Protein AF-A0A3M1AZ81-F1 (afdb_monomer_lite)

Sequence (97 aa):
APGHEILTTEQGGGTFSSFQRTSAAAAFAAGCVALVLQVVRDNELDLSPAQIRTLLKETATYSFSQGQKCQSNLFGCGMINPVGAVEKLLLTGDNPA

Radius of gyration: 15.78 Å; chains: 1; bounding box: 36×31×44 Å

Structure (mmCIF, N/CA/C/O backbone):
data_AF-A0A3M1AZ81-F1
#
_entry.id   AF-A0A3M1AZ81-F1
#
loop_
_atom_site.group_PDB
_atom_site.id
_atom_site.type_symbol
_atom_site.label_atom_id
_atom_site.label_alt_id
_atom_site.label_comp_id
_atom_site.label_asym_id
_atom_site.label_entity_id
_atom_site.label_seq_i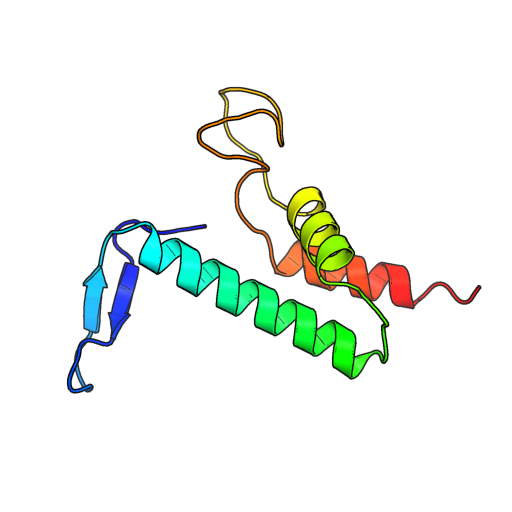d
_atom_site.pdbx_PDB_ins_code
_atom_site.Cartn_x
_atom_site.Cartn_y
_atom_site.Cartn_z
_atom_site.occupancy
_atom_site.B_iso_or_equiv
_atom_site.auth_seq_id
_atom_site.auth_comp_id
_atom_site.auth_asym_id
_atom_site.auth_atom_id
_atom_site.pdbx_PDB_model_num
ATOM 1 N N . ALA A 1 1 ? 5.625 4.438 -1.477 1.00 94.56 1 ALA A N 1
ATOM 2 C CA . ALA A 1 1 ? 5.766 3.066 -2.011 1.00 94.56 1 ALA A CA 1
ATOM 3 C C . ALA A 1 1 ? 7.027 3.004 -2.869 1.00 94.56 1 ALA A C 1
ATOM 5 O O . ALA A 1 1 ? 7.430 4.062 -3.350 1.00 94.56 1 ALA A O 1
ATOM 6 N N . PRO A 1 2 ? 7.659 1.833 -3.039 1.00 94.38 2 PRO A N 1
ATOM 7 C CA . PRO A 1 2 ? 8.860 1.693 -3.863 1.00 94.38 2 PRO A CA 1
ATOM 8 C C . PRO A 1 2 ? 8.583 2.034 -5.333 1.00 94.38 2 PRO A C 1
ATOM 10 O O . PRO A 1 2 ? 7.578 1.601 -5.886 1.00 94.38 2 PRO A O 1
ATOM 13 N N . GLY A 1 3 ? 9.466 2.810 -5.959 1.00 95.44 3 GLY A N 1
ATOM 14 C CA . GLY A 1 3 ? 9.376 3.162 -7.382 1.00 95.44 3 GLY A CA 1
ATOM 15 C C . GLY A 1 3 ? 10.733 3.337 -8.062 1.00 95.44 3 GLY A C 1
ATOM 16 O O . GLY A 1 3 ? 10.808 3.938 -9.130 1.00 95.44 3 GLY A O 1
ATOM 17 N N . HIS A 1 4 ? 11.794 2.864 -7.411 1.00 96.69 4 HIS A N 1
ATOM 18 C CA . HIS A 1 4 ? 13.172 2.887 -7.887 1.00 96.69 4 HIS A CA 1
ATOM 19 C C . HIS A 1 4 ? 13.624 1.451 -8.111 1.00 96.69 4 HIS A C 1
ATOM 21 O O . HIS A 1 4 ? 13.380 0.622 -7.239 1.00 96.69 4 HIS A O 1
ATOM 27 N N . GLU A 1 5 ? 14.219 1.189 -9.276 1.00 95.75 5 GLU A N 1
ATOM 28 C CA . GLU A 1 5 ? 14.746 -0.125 -9.665 1.00 95.75 5 GLU A CA 1
ATOM 29 C C . GLU A 1 5 ? 13.770 -1.287 -9.422 1.00 95.75 5 GLU A C 1
ATOM 31 O O . GLU A 1 5 ? 14.115 -2.338 -8.887 1.00 95.75 5 GLU A O 1
ATOM 36 N N . ILE A 1 6 ? 12.506 -1.088 -9.805 1.00 96.31 6 ILE A N 1
ATOM 37 C CA . ILE A 1 6 ? 11.478 -2.117 -9.678 1.00 96.31 6 ILE A CA 1
ATOM 38 C C . ILE A 1 6 ? 11.642 -3.106 -10.827 1.00 96.31 6 ILE A C 1
ATOM 40 O O . ILE A 1 6 ? 11.428 -2.745 -11.983 1.00 96.31 6 ILE A O 1
ATOM 44 N N . LEU A 1 7 ? 11.985 -4.354 -10.512 1.00 95.31 7 LEU A N 1
ATOM 45 C CA . LEU A 1 7 ? 11.954 -5.444 -11.482 1.00 95.31 7 LEU A CA 1
ATOM 46 C C . LEU A 1 7 ? 10.495 -5.763 -11.829 1.00 95.31 7 LEU A C 1
ATOM 48 O O . LEU A 1 7 ? 9.720 -6.169 -10.963 1.00 95.31 7 LEU A O 1
ATOM 52 N N . THR A 1 8 ? 10.110 -5.557 -13.085 1.00 94.25 8 THR A N 1
ATOM 53 C CA . THR A 1 8 ? 8.729 -5.732 -13.552 1.00 94.25 8 THR A CA 1
ATOM 54 C C . THR A 1 8 ? 8.692 -6.333 -14.954 1.00 94.25 8 THR A C 1
ATOM 56 O O . THR A 1 8 ? 9.706 -6.384 -15.645 1.00 94.25 8 THR A O 1
ATOM 59 N N . THR A 1 9 ? 7.528 -6.829 -15.365 1.00 94.50 9 THR A N 1
ATOM 60 C CA . THR A 1 9 ? 7.309 -7.438 -16.684 1.00 94.50 9 THR A CA 1
ATOM 61 C C . THR A 1 9 ? 7.403 -6.408 -17.805 1.00 94.50 9 THR A C 1
ATOM 63 O O . THR A 1 9 ? 6.838 -5.317 -17.686 1.00 94.50 9 THR A O 1
ATOM 66 N N . GLU A 1 10 ? 8.024 -6.781 -18.920 1.00 92.31 10 GLU A N 1
ATOM 67 C CA . GLU A 1 10 ? 8.052 -5.954 -20.129 1.00 92.31 10 GLU A CA 1
ATOM 68 C C . GLU A 1 10 ? 6.847 -6.182 -21.047 1.00 92.31 10 GLU A C 1
ATOM 70 O O . GLU A 1 10 ? 6.114 -7.173 -20.960 1.00 92.31 10 GLU A O 1
ATOM 75 N N . GLN A 1 11 ? 6.655 -5.240 -21.972 1.00 86.12 11 GLN A N 1
ATOM 76 C CA . GLN A 1 11 ? 5.697 -5.387 -23.058 1.00 86.12 11 GLN A CA 1
ATOM 77 C C . GLN A 1 11 ? 6.062 -6.603 -23.923 1.00 86.12 11 GLN A C 1
ATOM 79 O O . GLN A 1 11 ? 7.210 -6.764 -24.318 1.00 86.12 11 GLN A O 1
ATOM 84 N N . GLY A 1 12 ? 5.074 -7.442 -24.240 1.00 84.50 12 GLY A N 1
ATOM 85 C CA . GLY A 1 12 ? 5.278 -8.679 -25.007 1.00 84.50 12 GLY A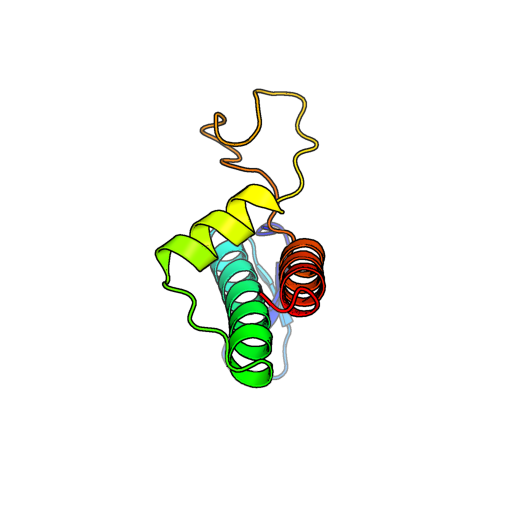 CA 1
ATOM 86 C C . GLY A 1 12 ? 5.436 -9.936 -24.145 1.00 84.50 12 GLY A C 1
ATOM 87 O O . GLY A 1 12 ? 5.267 -11.035 -24.665 1.00 84.50 12 GLY A O 1
ATOM 88 N N . GLY A 1 13 ? 5.638 -9.786 -22.830 1.00 85.44 13 GLY A N 1
ATOM 89 C CA . GLY A 1 13 ? 5.753 -10.905 -21.892 1.00 85.44 13 GLY A CA 1
ATOM 90 C C . GLY A 1 13 ? 7.063 -11.689 -22.027 1.00 85.44 13 GLY A C 1
ATOM 91 O O . GLY A 1 13 ? 7.867 -11.463 -22.925 1.00 85.44 13 GLY A O 1
AT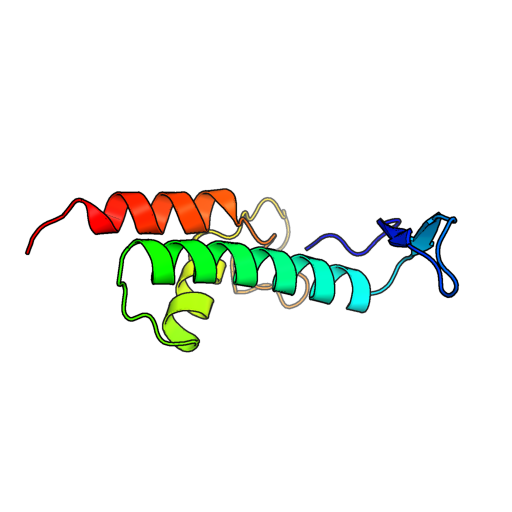OM 92 N N . GLY A 1 14 ? 7.305 -12.613 -21.095 1.00 87.25 14 GLY A N 1
ATOM 93 C CA . GLY A 1 14 ? 8.473 -13.505 -21.124 1.00 87.25 14 GLY A CA 1
ATOM 94 C C . GLY A 1 14 ? 9.800 -12.887 -20.661 1.00 87.25 14 GLY A C 1
ATOM 95 O O . GLY A 1 14 ? 10.729 -13.637 -20.369 1.00 87.25 14 GLY A O 1
ATOM 96 N N . THR A 1 15 ? 9.886 -11.562 -20.524 1.00 92.38 15 THR A N 1
ATOM 97 C CA . THR A 1 15 ? 11.055 -10.856 -19.978 1.00 92.38 15 THR A CA 1
ATOM 98 C C . THR A 1 15 ? 10.679 -9.913 -18.837 1.00 92.38 15 THR A C 1
ATOM 100 O O . THR A 1 15 ? 9.529 -9.484 -18.680 1.00 92.38 15 THR A O 1
ATOM 103 N N . PHE A 1 16 ? 11.683 -9.605 -18.017 1.00 94.69 16 PHE A N 1
ATOM 104 C CA . PHE A 1 16 ? 11.605 -8.646 -16.926 1.00 94.69 16 PHE A CA 1
ATOM 105 C C . PHE A 1 16 ? 12.727 -7.628 -17.078 1.00 94.69 16 PHE A C 1
ATOM 107 O O . PHE A 1 16 ? 13.845 -7.991 -17.446 1.00 94.69 16 PHE A O 1
ATOM 114 N N . SER A 1 17 ? 12.453 -6.377 -16.731 1.00 93.88 17 SER A N 1
ATOM 115 C CA . SER A 1 17 ? 13.475 -5.338 -16.667 1.00 93.88 17 SER A CA 1
ATOM 116 C C . SER A 1 17 ? 13.260 -4.398 -15.491 1.00 93.88 17 SER A C 1
ATOM 118 O O . SER A 1 17 ? 12.219 -4.399 -14.828 1.00 93.88 17 SER A O 1
ATOM 120 N N . SER A 1 18 ? 14.313 -3.643 -15.184 1.00 95.00 18 SER A N 1
ATOM 121 C CA . SER A 1 18 ? 14.297 -2.645 -14.123 1.00 95.00 18 SER A CA 1
ATOM 122 C C . SER A 1 18 ? 13.592 -1.381 -14.607 1.00 95.00 18 SER A C 1
ATOM 124 O O . SER A 1 18 ? 13.945 -0.812 -15.640 1.00 95.00 18 SER A O 1
ATOM 126 N N . PHE A 1 19 ? 12.605 -0.924 -13.842 1.00 92.56 19 PHE A N 1
ATOM 127 C CA . PHE A 1 19 ? 11.837 0.278 -14.125 1.00 92.56 19 PHE A CA 1
ATOM 128 C C . PHE A 1 19 ? 11.852 1.232 -12.926 1.00 92.56 19 PHE A C 1
ATOM 130 O O . PHE A 1 19 ? 11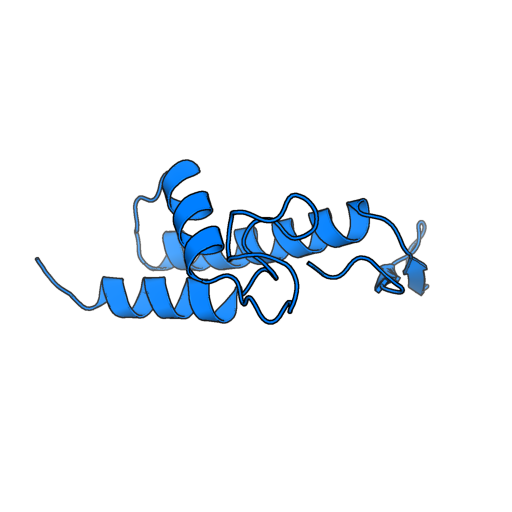.613 0.843 -11.782 1.00 92.56 19 PHE A O 1
ATOM 137 N N . GLN A 1 20 ? 12.089 2.517 -13.190 1.00 95.75 20 GLN A N 1
ATOM 138 C CA . GLN A 1 20 ? 12.110 3.565 -12.170 1.00 95.75 20 GLN A CA 1
ATOM 139 C C . GLN A 1 20 ? 11.219 4.726 -12.588 1.00 95.75 20 GLN A C 1
ATOM 141 O O . GLN A 1 20 ? 11.657 5.571 -13.362 1.00 95.75 20 GLN A O 1
ATOM 146 N N . ARG A 1 21 ? 10.012 4.820 -12.025 1.00 93.44 21 ARG A N 1
ATOM 147 C CA . ARG A 1 21 ? 9.165 6.027 -12.039 1.00 93.44 21 ARG A CA 1
ATOM 148 C C . ARG A 1 21 ? 8.139 5.949 -10.910 1.00 93.44 21 ARG A C 1
ATOM 150 O O . ARG A 1 21 ? 7.830 4.878 -10.389 1.00 93.44 21 ARG A O 1
ATOM 157 N N . THR A 1 22 ? 7.511 7.081 -10.606 1.00 95.12 22 THR A N 1
ATOM 158 C CA . THR A 1 22 ? 6.366 7.149 -9.682 1.00 95.12 22 THR A CA 1
ATOM 159 C C . THR A 1 22 ? 5.177 6.295 -10.131 1.00 95.12 22 THR A C 1
ATOM 161 O O . THR A 1 22 ? 4.398 5.866 -9.287 1.00 95.12 22 THR A O 1
ATOM 164 N N . SER A 1 23 ? 5.052 5.971 -11.424 1.00 95.69 23 SER A N 1
ATOM 165 C CA . SER A 1 23 ? 4.030 5.039 -11.918 1.00 95.69 23 SER A CA 1
ATOM 166 C C . SER A 1 23 ? 4.220 3.611 -11.393 1.00 95.69 23 SER A C 1
ATOM 168 O O . SER A 1 23 ? 3.229 2.937 -11.129 1.00 95.69 23 SER A O 1
ATOM 170 N N . ALA A 1 24 ? 5.461 3.172 -11.154 1.00 95.88 24 ALA A N 1
ATOM 171 C CA . ALA A 1 24 ? 5.735 1.884 -10.511 1.00 95.88 24 ALA A CA 1
ATOM 172 C C . ALA A 1 24 ? 5.253 1.893 -9.050 1.00 95.88 24 ALA A C 1
ATOM 174 O O . ALA A 1 24 ? 4.562 0.981 -8.600 1.00 95.88 24 ALA A O 1
ATOM 175 N N . ALA A 1 25 ? 5.534 2.989 -8.336 1.00 96.81 25 ALA A N 1
ATOM 176 C CA . ALA A 1 25 ? 5.060 3.195 -6.969 1.00 96.81 25 ALA A CA 1
ATOM 177 C C . ALA A 1 25 ? 3.527 3.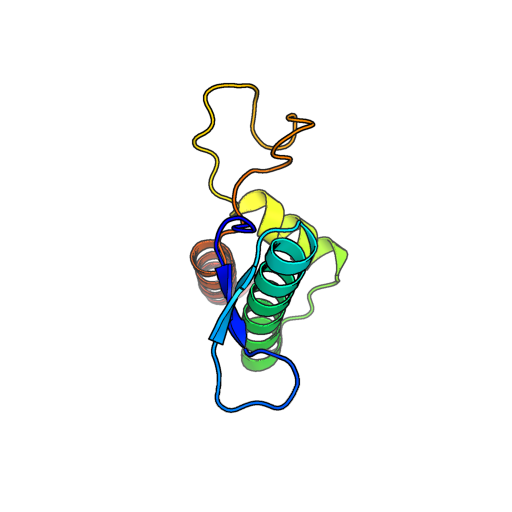269 -6.880 1.00 96.81 25 ALA A C 1
ATOM 179 O O . ALA A 1 25 ? 2.945 2.771 -5.914 1.00 96.81 25 ALA A O 1
ATOM 180 N N . ALA A 1 26 ? 2.868 3.860 -7.880 1.00 97.44 26 ALA A N 1
ATOM 181 C CA . ALA A 1 26 ? 1.412 3.899 -7.968 1.00 97.44 26 ALA A CA 1
ATOM 182 C C . ALA A 1 26 ? 0.815 2.497 -8.164 1.00 97.44 26 ALA A C 1
ATOM 184 O O . ALA A 1 26 ? -0.134 2.146 -7.466 1.00 97.44 26 ALA A O 1
ATOM 185 N N . ALA A 1 27 ? 1.401 1.673 -9.040 1.00 96.94 27 ALA A N 1
ATOM 186 C CA . ALA A 1 27 ? 0.977 0.285 -9.234 1.00 96.94 27 ALA A CA 1
ATOM 187 C C . ALA A 1 27 ? 1.142 -0.550 -7.950 1.00 96.94 27 ALA A C 1
ATOM 189 O O . ALA A 1 27 ? 0.222 -1.268 -7.559 1.00 96.94 27 ALA A O 1
ATOM 190 N N . PHE A 1 28 ? 2.261 -0.384 -7.234 1.00 96.50 28 PHE A N 1
ATOM 191 C CA . PHE A 1 28 ? 2.470 -1.019 -5.928 1.00 96.50 28 PHE A CA 1
ATOM 192 C C . PHE A 1 28 ? 1.380 -0.619 -4.921 1.00 96.50 28 PHE A C 1
ATOM 194 O O . PHE A 1 28 ? 0.810 -1.465 -4.231 1.00 96.50 28 PHE A O 1
ATOM 201 N N . ALA A 1 29 ? 1.060 0.677 -4.844 1.00 97.31 29 ALA A N 1
ATOM 202 C CA . ALA A 1 29 ? 0.008 1.167 -3.961 1.00 97.31 29 ALA A CA 1
ATOM 203 C C . ALA A 1 29 ? -1.379 0.624 -4.348 1.00 97.31 29 ALA A C 1
ATOM 205 O O . ALA A 1 29 ? -2.152 0.267 -3.462 1.00 97.31 29 ALA A O 1
ATOM 206 N N . ALA A 1 30 ? -1.675 0.498 -5.645 1.00 98.06 30 ALA A N 1
ATOM 207 C CA . ALA A 1 30 ? -2.917 -0.100 -6.128 1.00 98.06 30 ALA A CA 1
ATOM 208 C C . ALA A 1 30 ? -3.046 -1.576 -5.713 1.00 98.06 30 ALA A C 1
ATOM 210 O O . ALA A 1 30 ? -4.103 -1.979 -5.231 1.00 98.06 30 ALA A O 1
ATOM 211 N N . GLY A 1 31 ? -1.966 -2.360 -5.803 1.00 97.62 31 GLY A N 1
ATOM 212 C CA . GLY A 1 31 ? -1.939 -3.737 -5.296 1.00 97.62 31 GLY A CA 1
ATOM 213 C C . GLY A 1 31 ? -2.196 -3.819 -3.786 1.00 97.62 31 GLY A C 1
ATOM 214 O O . GLY A 1 31 ? -2.990 -4.640 -3.337 1.00 97.62 31 GLY A O 1
ATOM 215 N N . CYS A 1 32 ? -1.611 -2.910 -2.998 1.00 97.62 32 CYS A N 1
ATOM 216 C CA . CYS A 1 32 ? -1.888 -2.823 -1.558 1.00 97.62 32 CYS A CA 1
ATOM 217 C C . CYS A 1 32 ? -3.369 -2.529 -1.270 1.00 97.62 32 CYS A C 1
ATOM 219 O O . CYS A 1 32 ? -3.965 -3.153 -0.396 1.00 97.62 32 CYS A O 1
ATOM 221 N N . VAL A 1 33 ? -3.974 -1.593 -2.012 1.00 97.62 33 VAL A N 1
ATOM 222 C CA . VAL A 1 33 ? -5.407 -1.276 -1.895 1.00 97.62 33 VAL A CA 1
ATOM 223 C C . VAL A 1 33 ? -6.262 -2.487 -2.266 1.00 97.62 33 VAL A C 1
ATOM 225 O O . VAL A 1 33 ? -7.243 -2.756 -1.582 1.00 97.62 33 VAL A O 1
ATOM 228 N N . ALA A 1 34 ? -5.889 -3.243 -3.302 1.00 97.88 34 ALA A N 1
ATOM 229 C CA . ALA A 1 34 ? -6.614 -4.445 -3.704 1.00 97.88 34 ALA A CA 1
ATOM 230 C C . ALA A 1 34 ? -6.639 -5.514 -2.596 1.00 97.88 34 ALA A C 1
ATOM 232 O O . ALA A 1 34 ? -7.690 -6.108 -2.362 1.00 97.88 34 ALA A O 1
ATOM 233 N N . LEU A 1 35 ? -5.526 -5.706 -1.876 1.00 96.44 35 LEU A N 1
ATOM 234 C CA . LEU A 1 35 ? -5.460 -6.608 -0.717 1.00 96.44 35 LEU A CA 1
ATOM 235 C C . LEU A 1 35 ? -6.356 -6.134 0.432 1.00 96.44 35 LEU A C 1
ATOM 237 O O . LEU A 1 35 ? -7.100 -6.926 0.999 1.00 96.44 35 LEU A O 1
ATOM 241 N N . VAL A 1 36 ? -6.337 -4.836 0.743 1.00 96.81 36 VAL A N 1
ATOM 242 C CA . VAL A 1 36 ? -7.236 -4.260 1.755 1.00 96.81 36 VAL A CA 1
ATOM 243 C C . VAL A 1 36 ? -8.696 -4.471 1.353 1.00 96.81 36 VAL A C 1
ATOM 245 O O . VAL A 1 36 ? -9.481 -4.965 2.151 1.00 96.81 36 VAL A O 1
ATOM 248 N N . LEU A 1 37 ? -9.057 -4.173 0.102 1.00 96.69 37 LEU A N 1
ATOM 249 C CA . LEU A 1 37 ? -10.412 -4.376 -0.415 1.00 96.69 37 LEU A CA 1
ATOM 250 C C . LEU A 1 37 ? -10.852 -5.844 -0.381 1.00 96.69 37 LEU A C 1
ATOM 252 O O . LEU A 1 37 ? -12.039 -6.104 -0.219 1.00 96.69 37 LEU A O 1
ATOM 256 N N . GLN A 1 38 ? -9.926 -6.792 -0.545 1.00 96.44 38 GLN A N 1
ATOM 257 C CA . GLN A 1 38 ? -10.224 -8.213 -0.383 1.00 96.44 38 GLN A CA 1
ATOM 258 C C . GLN A 1 38 ? -10.656 -8.514 1.055 1.00 96.44 38 GLN A C 1
ATOM 260 O O . GLN A 1 38 ? -11.723 -9.077 1.248 1.00 96.44 38 GLN A O 1
ATOM 265 N N . VAL A 1 39 ? -9.905 -8.039 2.051 1.00 96.00 39 VAL A N 1
ATOM 266 C CA . VAL A 1 39 ? -10.248 -8.218 3.473 1.00 96.00 39 VAL A CA 1
ATOM 267 C C . VAL A 1 39 ? -11.570 -7.542 3.830 1.00 96.00 39 VAL A C 1
ATOM 269 O O . VAL A 1 39 ? -12.377 -8.128 4.544 1.00 96.00 39 VAL A O 1
ATOM 272 N N . VAL A 1 40 ? -11.816 -6.335 3.307 1.00 94.88 40 VAL A N 1
ATOM 273 C CA . VAL A 1 40 ? -13.095 -5.628 3.480 1.00 94.88 40 VAL A CA 1
ATOM 274 C C . VAL A 1 40 ? -14.260 -6.473 2.967 1.00 94.88 40 VAL A C 1
ATOM 276 O O . VAL A 1 40 ? -15.248 -6.625 3.676 1.00 94.88 40 VAL A O 1
ATOM 279 N N . ARG A 1 41 ? -14.130 -7.066 1.771 1.00 95.62 41 ARG A N 1
ATOM 280 C CA . ARG A 1 41 ? -15.160 -7.948 1.204 1.00 95.62 41 ARG A CA 1
ATOM 281 C C . ARG A 1 41 ? -15.340 -9.235 2.005 1.00 95.62 41 ARG A C 1
ATOM 283 O O . ARG A 1 41 ? -16.474 -9.594 2.287 1.00 95.62 41 ARG A O 1
ATOM 290 N N . ASP A 1 42 ? -14.248 -9.904 2.368 1.00 95.62 42 ASP A N 1
ATOM 291 C CA . ASP A 1 42 ? -14.287 -11.209 3.043 1.00 95.62 42 ASP A CA 1
ATOM 292 C C . ASP A 1 42 ? -14.888 -11.133 4.455 1.00 95.62 42 ASP A C 1
ATOM 294 O O . ASP A 1 42 ? -15.376 -12.136 4.966 1.00 95.62 42 ASP A O 1
ATOM 298 N N . ASN A 1 43 ? -14.869 -9.948 5.073 1.00 93.19 43 ASN A N 1
ATOM 299 C CA . ASN A 1 43 ? -15.420 -9.694 6.407 1.00 93.19 43 ASN A CA 1
ATOM 300 C C . ASN A 1 43 ? -16.699 -8.839 6.373 1.00 93.19 43 ASN A C 1
ATOM 302 O O . ASN A 1 43 ? -17.088 -8.298 7.403 1.00 93.19 43 ASN A O 1
ATOM 306 N N . GLU A 1 44 ? -17.318 -8.669 5.198 1.00 93.75 44 GLU A N 1
ATOM 307 C CA . GLU A 1 44 ? -18.564 -7.902 5.018 1.00 93.75 44 GLU A CA 1
ATOM 308 C C . GLU A 1 44 ? -18.515 -6.479 5.617 1.00 93.75 44 GLU A C 1
ATOM 310 O O . GLU A 1 44 ? -19.511 -5.935 6.093 1.00 93.75 44 GLU A O 1
ATOM 315 N N . LEU A 1 45 ? -17.336 -5.849 5.590 1.00 92.75 45 LEU A N 1
ATOM 316 C CA . LEU A 1 45 ? -17.137 -4.500 6.109 1.00 92.75 45 LEU A CA 1
ATOM 317 C C . LEU A 1 45 ? -17.624 -3.459 5.092 1.00 92.75 45 LEU A C 1
ATOM 319 O O . LEU A 1 45 ? -17.369 -3.579 3.893 1.00 92.75 45 LEU A O 1
ATOM 323 N N . ASP A 1 46 ? -18.230 -2.374 5.577 1.00 92.94 46 ASP A N 1
ATOM 324 C CA . ASP A 1 46 ? -18.611 -1.226 4.747 1.00 92.94 46 ASP A CA 1
ATOM 325 C C . ASP A 1 46 ? -17.653 -0.048 4.979 1.00 92.94 46 ASP A C 1
ATOM 327 O O . ASP A 1 46 ? -17.777 0.733 5.927 1.00 92.94 46 ASP A O 1
ATOM 331 N N . LEU A 1 47 ? -16.630 0.046 4.126 1.00 94.81 47 LEU A N 1
ATOM 332 C CA . LEU A 1 47 ? -15.611 1.091 4.183 1.00 94.81 47 LEU A CA 1
ATOM 333 C C . LEU A 1 47 ? -15.633 1.926 2.907 1.00 94.81 47 LEU A C 1
ATOM 335 O O . LEU A 1 47 ? -15.316 1.458 1.813 1.00 94.81 47 LEU A O 1
ATOM 339 N N . SER A 1 48 ? -15.905 3.218 3.066 1.00 96.62 48 SER A N 1
ATOM 340 C CA . SER A 1 48 ? -15.794 4.188 1.983 1.00 96.62 48 SER A CA 1
ATOM 341 C C . SER A 1 48 ? -14.340 4.348 1.504 1.00 96.62 48 SER A C 1
ATOM 343 O O . SER A 1 48 ? -13.389 4.160 2.276 1.00 96.62 48 SER A O 1
ATOM 345 N N . PRO A 1 49 ? -14.119 4.828 0.265 1.00 96.25 49 PRO A N 1
ATOM 346 C CA . PRO A 1 49 ? -12.778 5.161 -0.221 1.00 96.25 49 PRO A CA 1
ATOM 347 C C . PRO A 1 49 ? -12.014 6.136 0.691 1.00 96.25 49 PRO A C 1
ATOM 349 O O . PRO A 1 49 ? -10.790 6.057 0.810 1.00 96.25 49 PRO A O 1
ATOM 352 N N . ALA A 1 50 ? -12.725 7.045 1.368 1.00 97.25 50 ALA A N 1
ATOM 353 C CA . ALA A 1 50 ? -12.133 7.967 2.332 1.00 97.25 50 ALA A CA 1
ATOM 354 C C . ALA A 1 50 ? -11.642 7.242 3.595 1.00 97.25 50 ALA A C 1
ATOM 356 O O . ALA A 1 50 ? -10.539 7.528 4.061 1.00 97.25 50 ALA A O 1
ATOM 357 N N . GLN A 1 51 ? -12.407 6.277 4.114 1.00 97.00 51 GLN A N 1
ATOM 358 C CA . GLN A 1 51 ? -11.992 5.460 5.257 1.00 97.00 51 GLN A CA 1
ATOM 359 C C . GLN A 1 51 ? -10.808 4.555 4.904 1.00 97.00 51 GLN A C 1
ATOM 361 O O . GLN A 1 51 ? -9.856 4.493 5.676 1.00 97.00 51 GLN A O 1
ATOM 366 N N . ILE A 1 52 ? -10.788 3.952 3.710 1.00 96.69 52 ILE A N 1
ATOM 367 C CA . ILE A 1 52 ? -9.629 3.183 3.220 1.00 96.69 52 ILE A CA 1
ATOM 368 C C . ILE A 1 52 ? -8.392 4.082 3.122 1.00 96.69 52 ILE A C 1
ATOM 370 O O . ILE A 1 52 ? -7.304 3.714 3.565 1.00 96.69 52 ILE A O 1
ATOM 374 N N . ARG A 1 53 ? -8.544 5.302 2.589 1.00 96.88 53 ARG A N 1
ATOM 375 C CA . ARG A 1 53 ? -7.452 6.282 2.547 1.00 96.88 53 ARG A CA 1
ATOM 376 C C . ARG A 1 53 ? -6.949 6.621 3.951 1.00 96.88 53 ARG A C 1
ATOM 378 O O . ARG A 1 53 ? -5.739 6.707 4.143 1.00 96.88 53 ARG A O 1
ATOM 385 N N . THR A 1 54 ? -7.844 6.829 4.915 1.00 96.94 54 THR A N 1
ATOM 386 C CA . THR A 1 54 ? -7.480 7.106 6.312 1.00 96.94 54 THR A CA 1
ATOM 387 C C . THR A 1 54 ? -6.738 5.930 6.937 1.00 96.94 54 THR A C 1
ATOM 389 O O . THR A 1 54 ? -5.641 6.137 7.448 1.00 96.94 54 THR A O 1
ATOM 392 N N . LEU A 1 55 ? -7.253 4.707 6.793 1.00 97.31 55 LEU A N 1
ATOM 393 C CA . LEU A 1 55 ? -6.603 3.477 7.247 1.00 97.31 55 LEU A CA 1
ATOM 394 C C . LEU A 1 55 ? -5.160 3.390 6.734 1.00 97.31 55 LEU A C 1
ATOM 396 O O . LEU A 1 55 ? -4.228 3.259 7.523 1.00 97.31 55 LEU A O 1
ATOM 400 N N . LEU A 1 56 ? -4.957 3.547 5.422 1.00 97.25 56 LEU A N 1
ATOM 401 C CA . LEU A 1 56 ? -3.629 3.480 4.804 1.00 97.25 56 LEU A CA 1
ATOM 402 C C . LEU A 1 56 ? -2.684 4.584 5.297 1.00 97.25 56 LEU A C 1
ATOM 404 O O . LEU A 1 56 ? -1.484 4.350 5.442 1.00 97.25 56 LEU A O 1
ATOM 408 N N . LYS A 1 57 ? -3.196 5.794 5.558 1.00 96.75 57 LYS A N 1
ATOM 409 C CA . LYS A 1 57 ? -2.403 6.891 6.137 1.00 96.75 57 LYS A CA 1
ATOM 410 C C . LYS A 1 57 ? -1.986 6.582 7.574 1.00 96.75 57 LYS A C 1
ATOM 412 O O . LYS A 1 57 ? -0.851 6.865 7.952 1.00 96.75 57 LYS A O 1
ATOM 417 N N . GLU A 1 58 ? -2.892 6.030 8.371 1.00 96.12 58 GLU A N 1
ATOM 418 C CA . GLU A 1 58 ? -2.655 5.708 9.777 1.00 96.12 58 GLU A CA 1
ATOM 419 C C . GLU A 1 58 ? -1.655 4.570 9.947 1.00 96.12 58 GLU A C 1
ATOM 421 O O . GLU A 1 58 ? -0.805 4.644 10.833 1.00 96.12 58 GLU A O 1
ATOM 426 N N . THR A 1 59 ? -1.697 3.561 9.079 1.00 96.88 59 THR A N 1
ATOM 427 C CA . THR A 1 59 ? -0.835 2.376 9.184 1.00 96.88 59 THR A CA 1
ATOM 428 C C . THR A 1 59 ? 0.486 2.513 8.439 1.00 96.88 59 THR A C 1
ATOM 430 O O . THR A 1 59 ? 1.404 1.737 8.697 1.00 96.88 59 THR A O 1
ATOM 433 N N . ALA A 1 60 ? 0.630 3.531 7.579 1.00 96.75 60 ALA A N 1
ATOM 434 C CA . ALA A 1 60 ? 1.882 3.831 6.890 1.00 96.75 60 ALA A CA 1
ATOM 435 C C . ALA A 1 60 ? 3.072 3.917 7.861 1.00 96.75 60 ALA A C 1
ATOM 437 O O . ALA A 1 60 ? 2.998 4.572 8.905 1.00 96.75 60 ALA A O 1
ATOM 438 N N . THR A 1 61 ? 4.187 3.293 7.496 1.00 95.12 61 THR A N 1
ATOM 439 C CA . THR A 1 61 ? 5.423 3.336 8.278 1.00 95.12 61 THR A CA 1
ATOM 440 C C . THR A 1 61 ? 6.161 4.633 7.983 1.00 95.12 61 THR A C 1
ATOM 442 O O . THR A 1 61 ? 6.381 4.991 6.824 1.00 95.12 61 THR A O 1
ATOM 445 N N . TYR A 1 62 ? 6.571 5.343 9.030 1.00 91.69 62 TYR A N 1
ATOM 446 C CA . TYR A 1 62 ? 7.305 6.595 8.903 1.00 91.69 62 TYR A CA 1
ATOM 447 C C . TYR A 1 62 ? 8.627 6.497 9.659 1.00 91.69 62 TYR A C 1
ATOM 449 O O . TYR A 1 62 ? 8.651 6.547 10.883 1.00 91.69 62 TYR A O 1
ATOM 457 N N . SER A 1 63 ? 9.722 6.346 8.919 1.00 85.00 63 SER A N 1
ATOM 458 C CA . SER A 1 63 ? 11.086 6.247 9.458 1.00 85.00 63 SER A CA 1
ATOM 459 C C . SER A 1 63 ? 12.009 7.334 8.895 1.00 85.00 63 SER A C 1
ATOM 461 O O . SER A 1 63 ? 13.228 7.189 8.898 1.00 85.00 63 SER A O 1
ATOM 463 N N . PHE A 1 64 ? 11.431 8.411 8.359 1.00 80.69 64 PHE A N 1
ATOM 464 C CA . PHE A 1 64 ? 12.179 9.500 7.740 1.00 80.69 64 PHE A CA 1
ATOM 465 C C . PHE A 1 64 ? 12.590 10.524 8.800 1.00 80.69 64 PHE A C 1
ATOM 467 O O . PHE A 1 64 ? 11.766 10.954 9.602 1.00 80.69 64 PHE A O 1
ATOM 474 N N . SER A 1 65 ? 13.856 10.943 8.779 1.00 78.69 65 SER A N 1
ATOM 475 C CA . SER A 1 65 ? 14.393 11.951 9.705 1.00 78.69 65 SER A CA 1
ATOM 476 C C . SER A 1 65 ? 13.8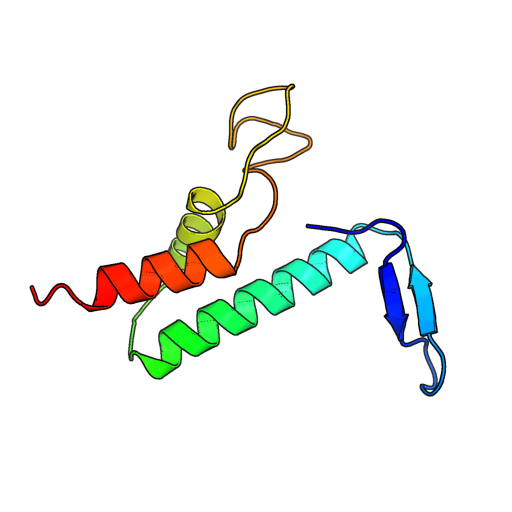64 13.366 9.439 1.00 78.69 65 SER A C 1
ATOM 478 O O . SER A 1 65 ? 13.944 14.229 10.309 1.00 78.69 65 SER A O 1
ATOM 480 N N . GLN A 1 66 ? 13.325 13.619 8.243 1.00 74.12 66 GLN A N 1
ATOM 481 C CA . GLN A 1 66 ? 12.825 14.928 7.833 1.00 74.12 66 GLN A CA 1
ATOM 482 C C . GLN A 1 66 ? 11.302 15.014 7.952 1.00 74.12 66 GLN A C 1
ATOM 484 O O . GLN A 1 66 ? 10.576 14.427 7.151 1.00 74.12 66 GLN A O 1
ATOM 489 N N . GLY A 1 67 ? 10.826 15.817 8.903 1.00 74.19 67 GLY A N 1
ATOM 490 C CA . GLY A 1 67 ? 9.409 16.144 9.076 1.00 74.19 67 GLY A CA 1
ATOM 491 C C . GLY A 1 67 ? 8.621 15.112 9.881 1.00 74.19 67 GLY A C 1
ATOM 492 O O . GLY A 1 67 ? 9.131 14.057 10.250 1.00 74.19 67 GLY A O 1
ATOM 493 N N . GLN A 1 68 ? 7.358 15.433 10.156 1.00 86.62 68 GLN A N 1
ATOM 494 C CA . GLN A 1 68 ? 6.430 14.542 10.851 1.00 86.62 68 GLN A CA 1
ATOM 495 C C . GLN A 1 68 ? 5.570 13.753 9.859 1.00 86.62 68 GLN A C 1
ATOM 497 O O . GLN A 1 68 ? 5.321 14.181 8.725 1.00 86.62 68 GLN A O 1
ATOM 502 N N . LYS A 1 69 ? 5.066 12.603 10.317 1.00 91.12 69 LYS A N 1
ATOM 503 C CA . LYS A 1 69 ? 4.108 11.786 9.572 1.00 91.12 69 LYS A CA 1
ATOM 504 C C . LYS A 1 69 ? 2.941 12.647 9.079 1.00 91.12 69 LYS A C 1
ATOM 506 O O . LYS A 1 69 ? 2.344 13.394 9.845 1.00 91.12 69 LYS A O 1
ATOM 511 N N . CYS A 1 70 ? 2.612 12.523 7.796 1.00 91.75 70 CYS A N 1
ATOM 512 C CA . CYS A 1 70 ? 1.536 13.249 7.114 1.00 91.75 70 CYS A CA 1
ATOM 513 C C . CYS A 1 70 ? 1.744 14.766 6.971 1.00 91.75 70 CYS A C 1
ATOM 515 O O . CYS A 1 70 ? 0.835 15.439 6.491 1.00 91.75 70 CYS A O 1
ATOM 517 N N . GLN A 1 71 ? 2.918 15.296 7.328 1.00 90.75 71 GLN A N 1
ATOM 518 C CA . GLN A 1 71 ? 3.272 16.711 7.152 1.00 90.75 71 GLN A CA 1
ATOM 519 C C . GLN A 1 71 ? 4.407 16.921 6.138 1.00 90.75 71 GLN A C 1
ATOM 521 O O . GLN A 1 71 ? 4.737 18.054 5.801 1.00 90.75 71 GLN A O 1
ATOM 526 N N . SER A 1 72 ? 5.015 15.842 5.638 1.00 89.00 72 SER A N 1
ATOM 527 C CA . SER A 1 72 ? 6.071 15.922 4.629 1.00 89.00 72 SER A CA 1
ATOM 528 C C . SER A 1 72 ? 5.496 16.052 3.216 1.00 89.00 72 SER A C 1
ATOM 530 O O . SER A 1 72 ? 4.718 15.204 2.781 1.00 89.00 72 SER A O 1
ATOM 532 N N . ASN A 1 73 ? 5.962 17.045 2.454 1.00 89.56 73 ASN A N 1
ATOM 533 C CA . ASN A 1 73 ? 5.642 17.185 1.025 1.00 89.56 73 ASN A CA 1
ATOM 534 C C . ASN A 1 73 ? 6.373 16.162 0.136 1.00 89.56 73 ASN A C 1
ATOM 536 O O . ASN A 1 73 ? 6.013 16.001 -1.026 1.00 89.56 73 ASN A O 1
ATOM 540 N N . LEU A 1 74 ? 7.390 15.472 0.667 1.00 90.88 74 LEU A N 1
ATOM 541 C CA . LEU A 1 74 ? 8.152 14.454 -0.064 1.00 90.88 74 LEU A CA 1
ATOM 542 C C . LEU A 1 74 ? 7.610 13.046 0.186 1.00 90.88 74 LEU A C 1
ATOM 544 O O . LEU A 1 74 ? 7.522 12.238 -0.735 1.00 90.88 74 LEU A O 1
ATOM 548 N N . PHE A 1 75 ? 7.235 12.754 1.434 1.00 91.50 75 PHE A N 1
ATOM 549 C CA . PHE A 1 75 ? 6.868 11.400 1.861 1.00 91.50 75 PHE A CA 1
ATOM 550 C C . PHE A 1 75 ? 5.392 11.259 2.242 1.00 91.50 75 PHE A C 1
ATOM 552 O O . PHE A 1 75 ? 4.925 10.145 2.478 1.00 91.50 75 PHE A O 1
ATOM 559 N N . GLY A 1 76 ? 4.636 12.358 2.325 1.00 93.44 76 GLY A N 1
ATOM 560 C CA . GLY A 1 76 ? 3.260 12.346 2.811 1.00 93.44 76 GLY A CA 1
ATOM 561 C C . GLY A 1 76 ? 3.171 11.713 4.201 1.00 93.44 76 GLY A C 1
ATOM 562 O O . GLY A 1 76 ? 3.825 12.148 5.149 1.00 93.44 76 GLY A O 1
ATOM 563 N N . CYS A 1 77 ? 2.368 10.654 4.320 1.00 95.50 77 CYS A N 1
ATOM 564 C CA . CYS A 1 77 ? 2.225 9.868 5.552 1.00 95.50 77 CYS A CA 1
ATOM 565 C C . CYS A 1 77 ? 3.280 8.768 5.734 1.00 95.50 77 CYS A C 1
ATOM 567 O O . CYS A 1 77 ? 3.243 8.059 6.735 1.00 95.50 77 CYS A O 1
ATOM 569 N N . GLY A 1 78 ? 4.227 8.637 4.806 1.00 95.44 78 GLY A N 1
ATOM 570 C CA . GLY A 1 78 ? 5.299 7.653 4.848 1.00 95.44 78 GLY A CA 1
ATOM 571 C C . GLY A 1 78 ? 5.127 6.526 3.832 1.00 95.44 78 GLY A C 1
ATOM 572 O O . GLY A 1 78 ? 4.461 6.664 2.804 1.00 95.44 78 GLY A O 1
ATOM 573 N N . MET A 1 79 ? 5.765 5.396 4.113 1.00 95.38 79 MET A N 1
ATOM 574 C CA . MET A 1 79 ? 5.702 4.203 3.278 1.00 95.38 79 MET A CA 1
ATOM 575 C C . MET A 1 79 ? 4.398 3.451 3.520 1.00 95.38 79 MET A C 1
ATOM 577 O O . MET A 1 79 ? 4.035 3.180 4.660 1.00 95.38 79 MET A O 1
ATOM 581 N N . ILE A 1 80 ? 3.698 3.099 2.439 1.00 96.25 80 ILE A N 1
ATOM 582 C CA . ILE A 1 80 ? 2.485 2.279 2.521 1.00 96.25 80 ILE A CA 1
ATOM 583 C C . ILE A 1 80 ? 2.797 0.947 3.215 1.00 96.25 80 ILE A C 1
ATOM 585 O O . ILE A 1 80 ? 3.807 0.314 2.909 1.00 96.25 80 ILE A O 1
ATOM 589 N N . ASN A 1 81 ? 1.931 0.547 4.142 1.00 96.88 81 ASN A N 1
ATOM 590 C CA . ASN A 1 81 ? 2.076 -0.664 4.940 1.00 96.88 81 ASN A CA 1
ATOM 591 C C . ASN A 1 81 ? 0.782 -1.496 4.840 1.00 96.88 81 ASN A C 1
ATOM 593 O O . ASN A 1 81 ? -0.140 -1.286 5.633 1.00 96.88 81 ASN A O 1
ATOM 597 N N . PRO A 1 82 ? 0.670 -2.396 3.844 1.00 94.50 82 PRO A N 1
ATOM 598 C CA . PRO A 1 82 ? -0.525 -3.217 3.671 1.00 94.50 82 PRO A CA 1
ATOM 599 C C . PRO A 1 82 ? -0.735 -4.193 4.834 1.00 94.50 82 PRO A C 1
ATOM 601 O O . PRO A 1 82 ? -1.878 -4.428 5.204 1.00 94.50 82 PRO A O 1
ATOM 604 N N . VAL A 1 83 ? 0.342 -4.699 5.449 1.00 95.94 83 VAL A N 1
ATOM 605 C CA . VAL A 1 83 ? 0.260 -5.602 6.610 1.00 95.94 83 VAL A CA 1
ATOM 606 C C . VAL A 1 83 ? -0.415 -4.890 7.776 1.00 95.94 83 VAL A C 1
ATOM 608 O O . VAL A 1 83 ? -1.463 -5.332 8.227 1.00 95.94 83 VAL A O 1
ATOM 611 N N . GLY A 1 84 ? 0.092 -3.716 8.167 1.00 96.56 84 GLY A N 1
ATOM 612 C CA . GLY A 1 84 ? -0.517 -2.940 9.249 1.00 96.56 84 GLY A CA 1
ATOM 613 C C . GLY A 1 84 ? -1.958 -2.509 8.951 1.00 96.56 84 GLY A C 1
ATOM 614 O O . GLY A 1 84 ? -2.768 -2.410 9.867 1.00 96.56 84 GLY A O 1
ATOM 615 N N . ALA A 1 85 ? -2.306 -2.265 7.679 1.00 96.69 85 ALA A N 1
ATOM 616 C CA . ALA A 1 85 ? -3.685 -1.978 7.269 1.00 96.69 85 ALA A CA 1
ATOM 617 C C . ALA A 1 85 ? -4.617 -3.183 7.462 1.00 96.69 85 ALA A C 1
ATOM 619 O O . ALA A 1 85 ? -5.701 -3.024 8.017 1.00 96.69 85 ALA A O 1
ATOM 620 N N . VAL A 1 86 ? -4.191 -4.370 7.028 1.00 96.00 86 VAL A N 1
ATOM 621 C CA . VAL A 1 86 ? -4.959 -5.613 7.176 1.00 96.00 86 VAL A CA 1
ATOM 622 C C . VAL A 1 86 ? -5.081 -6.012 8.643 1.00 96.00 86 VAL A C 1
ATOM 624 O O . VAL A 1 86 ? -6.188 -6.254 9.107 1.00 96.00 86 VAL A O 1
ATOM 627 N N . GLU A 1 87 ? -3.980 -6.007 9.396 1.00 95.25 87 GLU A N 1
ATOM 628 C CA . GLU A 1 87 ? -3.986 -6.310 10.833 1.00 95.25 87 GLU A CA 1
ATOM 629 C C . GLU A 1 87 ? -4.933 -5.384 11.591 1.00 95.25 87 GLU A C 1
ATOM 631 O O . GLU A 1 87 ? -5.738 -5.845 12.393 1.00 95.25 87 GLU A O 1
ATOM 636 N N . LYS A 1 88 ? -4.894 -4.078 11.296 1.00 94.38 88 LYS A N 1
ATOM 637 C CA . LYS A 1 88 ? -5.795 -3.120 11.935 1.00 94.38 88 LYS A CA 1
ATOM 638 C C . LYS A 1 88 ? -7.262 -3.432 11.642 1.00 94.38 88 LYS A C 1
ATOM 640 O O . LYS A 1 88 ? -8.058 -3.340 12.566 1.00 94.38 88 LYS A O 1
ATOM 645 N N . LEU A 1 89 ? -7.606 -3.812 10.408 1.00 92.62 89 LEU A N 1
ATOM 646 C CA . LEU A 1 89 ? -8.976 -4.194 10.049 1.00 92.62 89 LEU A CA 1
ATOM 647 C C . LEU A 1 89 ? -9.444 -5.442 10.796 1.00 92.62 89 LEU A C 1
ATOM 649 O O . LEU A 1 89 ? -10.538 -5.427 11.356 1.00 92.62 89 LEU A O 1
ATOM 653 N N . LEU A 1 90 ? -8.610 -6.481 10.839 1.00 88.88 90 LEU A N 1
ATOM 654 C CA . LEU A 1 90 ? -8.939 -7.740 11.508 1.00 88.88 90 LEU A CA 1
ATOM 655 C C . LEU A 1 90 ? -9.092 -7.545 13.024 1.00 88.88 90 LEU A C 1
ATOM 657 O O . LEU A 1 90 ? -10.063 -8.012 13.603 1.00 88.88 90 LEU A O 1
ATOM 661 N N . LEU A 1 91 ? -8.211 -6.758 13.652 1.00 84.38 91 LEU A N 1
ATOM 662 C CA . LEU A 1 91 ? -8.301 -6.439 15.082 1.00 84.38 91 LEU A CA 1
ATOM 663 C C . LEU A 1 91 ? -9.526 -5.583 15.437 1.00 84.38 91 LEU A C 1
ATOM 665 O O . LEU A 1 91 ? -10.032 -5.672 16.551 1.00 84.38 91 LEU A O 1
ATOM 669 N N . THR A 1 92 ? -10.002 -4.733 14.522 1.00 68.31 92 THR A N 1
ATOM 670 C CA . THR A 1 92 ? -11.248 -3.974 14.728 1.00 68.31 92 THR A CA 1
ATOM 671 C C . THR A 1 92 ? -12.513 -4.777 14.429 1.00 68.31 92 THR A C 1
ATOM 673 O O . THR A 1 92 ? -13.571 -4.399 14.920 1.00 68.31 92 THR A O 1
ATOM 676 N N . GLY A 1 93 ? -12.420 -5.856 13.644 1.00 57.62 93 GLY A N 1
ATOM 677 C CA . GLY A 1 93 ? -13.550 -6.731 13.311 1.00 57.62 93 GLY A CA 1
ATOM 678 C C . GLY A 1 93 ? -13.979 -7.655 14.456 1.00 57.62 93 GLY A C 1
ATOM 679 O O . GLY A 1 93 ? -15.143 -8.035 14.518 1.00 57.62 93 GLY A O 1
ATOM 680 N N . ASP A 1 94 ? -13.079 -7.948 15.399 1.00 48.69 94 ASP A N 1
ATOM 681 C CA . ASP A 1 94 ? -13.341 -8.804 16.569 1.00 48.69 94 ASP A CA 1
ATOM 682 C C . ASP A 1 94 ? -14.057 -8.090 17.732 1.00 48.69 94 ASP A C 1
ATOM 684 O O . ASP A 1 94 ? -14.241 -8.674 18.801 1.00 48.69 94 ASP A O 1
ATOM 688 N N . ASN A 1 95 ? -14.459 -6.827 17.564 1.00 39.97 95 ASN A N 1
ATOM 689 C CA . ASN A 1 95 ? -15.180 -6.082 18.593 1.00 39.97 95 ASN A CA 1
ATOM 690 C C . ASN A 1 95 ? -16.679 -6.044 18.236 1.00 39.97 95 ASN A C 1
ATOM 692 O O . ASN A 1 95 ? -17.090 -5.158 17.479 1.00 39.97 95 ASN A O 1
ATOM 696 N N . PRO A 1 96 ? -17.508 -6.988 18.730 1.00 37.47 96 PRO A N 1
ATOM 697 C CA . PRO A 1 96 ? -18.948 -6.856 18.595 1.00 37.47 96 PRO A CA 1
ATOM 698 C C . PRO A 1 96 ? -19.371 -5.625 19.401 1.00 37.47 96 PRO A C 1
ATOM 700 O O . PRO A 1 96 ? -19.109 -5.537 20.603 1.00 37.47 96 PRO A O 1
ATOM 703 N N . ALA A 1 97 ? -19.962 -4.652 18.710 1.00 37.09 97 ALA A N 1
ATOM 704 C CA . ALA A 1 97 ? -20.754 -3.613 19.357 1.00 37.09 97 ALA A CA 1
ATOM 705 C C . ALA A 1 97 ? -21.934 -4.234 20.119 1.00 37.09 97 ALA A C 1
ATOM 707 O O . ALA A 1 97 ? -22.470 -5.262 19.639 1.00 37.09 97 ALA A O 1
#

Secondary structure (DSSP, 8-state):
---SSEEEEPTTSS-EEEE-SHHHHHHHHHHHHHHHHHHHHHTT----HHHHHHHHHHH-B---SSS-TTTBTTTBT-B--HHHHHHHHHHHHT---

pLDDT: mean 90.76, std 12.24, range [37.09, 98.06]

Foldseek 3Di:
DDAFQDFDADPPGPDTGGGHDVVVVVVVVVVLLVLLVVLCVVLVHDADPVNSVVLQLVQADDPDPPDDQCPDPVARNHHGDSPSSSVVVVVVSPDDD